Protein AF-A0A1G7FH66-F1 (afdb_monomer_lite)

Radius of gyration: 18.05 Å; chains: 1; bounding box: 43×35×54 Å

Sequence (139 aa):
MDNSREFTIYKAAQIAKTLFWINLAPAVVAGATFVYLFFDMLLNADYETTGFLILLIIGIAAEFTYYRQFTDADYTPKKIGWIYSIVINGLCVAAYLAAFVSNPSSLFLIAIYPIIFLTQSCRGLRMVSKIKRVPQVHP

Foldseek 3Di:
DPPLQVVLLVVLLVLLVVQLVVLVVVLVVLVVVLVVVVVVCVVPDDPVNVLSVVVNVLSVQLNVLSCCQNPVPVSQRDLVSLVSQLVSLVVVLVSLVVVCVVPVPPRPVVNVVSVVSNVSSVVSSVSSVPPDDDPPPDD

pLDDT: mean 76.58, std 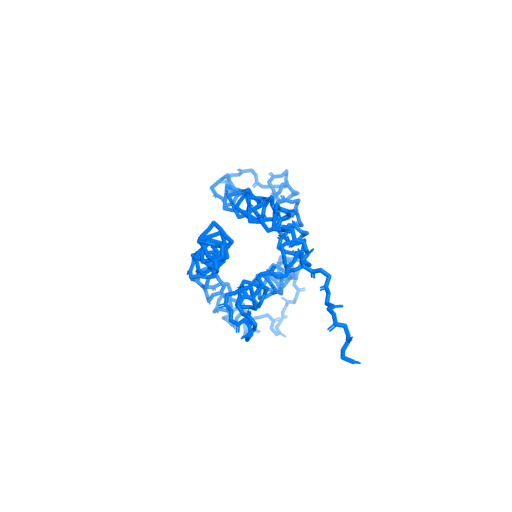11.88, range [45.25, 92.81]

Organism: NCBI:txid1391627

Secondary structure (DSSP, 8-state):
--HHHHHHHHHHHHHHHHHHHHHHHHHHHHHHHHHHHHHHHTT---HHHHHHHHHHHHHHHHHHHHHHHHH-TT----HHHHHHHHHHHHHHHHHHHHHHHH-TTS-HHHHHHHHHHHHHHHHHHHHHHTS--------

Structure (mmCIF, N/CA/C/O backbone):
data_AF-A0A1G7FH66-F1
#
_entry.id   AF-A0A1G7FH66-F1
#
loop_
_atom_site.group_PDB
_atom_site.id
_atom_site.type_symbol
_atom_site.label_atom_id
_atom_site.label_alt_id
_atom_site.label_comp_id
_atom_site.label_asym_id
_atom_site.label_entity_id
_atom_site.label_seq_id
_atom_site.pdbx_PDB_ins_code
_atom_site.Cartn_x
_atom_site.Cartn_y
_atom_site.Cartn_z
_atom_site.occupancy
_atom_site.B_iso_or_equiv
_atom_site.auth_seq_id
_atom_site.auth_comp_id
_atom_site.auth_asym_id
_atom_site.auth_atom_id
_atom_site.pdbx_PDB_model_num
ATOM 1 N N . MET A 1 1 ? -24.605 -1.313 22.871 1.00 52.38 1 MET A N 1
ATOM 2 C CA . MET A 1 1 ? -23.537 -1.372 21.850 1.00 52.38 1 MET A CA 1
ATOM 3 C C . MET A 1 1 ? -22.708 -0.105 21.972 1.00 52.38 1 MET A C 1
ATOM 5 O O . MET A 1 1 ? -23.275 0.949 22.225 1.00 52.38 1 MET A O 1
ATOM 9 N N . ASP A 1 2 ? -21.381 -0.218 21.946 1.00 61.44 2 ASP A N 1
ATOM 10 C CA . ASP A 1 2 ? -20.479 0.921 22.145 1.00 61.44 2 ASP A CA 1
ATOM 11 C C . ASP A 1 2 ? -20.352 1.693 20.823 1.00 61.44 2 ASP A C 1
ATOM 13 O O . ASP A 1 2 ? -19.574 1.309 19.946 1.00 61.44 2 ASP A O 1
ATOM 17 N N . ASN A 1 3 ? -21.145 2.760 20.668 1.00 70.81 3 ASN A N 1
ATOM 18 C CA . ASN A 1 3 ? -21.203 3.596 19.458 1.00 70.81 3 ASN A CA 1
ATOM 19 C C . ASN A 1 3 ? -19.810 4.073 18.992 1.00 70.81 3 ASN A C 1
ATOM 21 O O . ASN A 1 3 ? -19.589 4.299 17.803 1.00 70.81 3 ASN A O 1
ATOM 25 N N . SER A 1 4 ? -18.839 4.178 19.908 1.00 75.94 4 SER A N 1
ATOM 26 C CA . SER A 1 4 ? -17.449 4.545 19.603 1.00 75.94 4 SER A CA 1
ATOM 27 C C . SER A 1 4 ? -16.699 3.464 18.807 1.00 75.94 4 SER A C 1
ATOM 29 O O . SER A 1 4 ? -15.911 3.763 17.898 1.00 75.94 4 SER A O 1
ATOM 31 N N . ARG A 1 5 ? -16.960 2.184 19.105 1.00 76.75 5 ARG A N 1
ATOM 32 C CA . ARG A 1 5 ? -16.319 1.043 18.436 1.00 76.75 5 ARG A CA 1
ATOM 33 C C . ARG A 1 5 ? -16.810 0.903 17.001 1.00 76.75 5 ARG A C 1
ATOM 35 O O . ARG A 1 5 ? -15.984 0.827 16.094 1.00 76.75 5 ARG A O 1
ATOM 42 N N . GLU A 1 6 ? -18.122 0.888 16.797 1.00 79.12 6 GLU A N 1
ATOM 43 C CA . GLU A 1 6 ? -18.734 0.759 15.465 1.00 79.12 6 GLU A CA 1
ATOM 44 C C . GLU A 1 6 ? -18.339 1.920 14.555 1.00 79.12 6 GLU A C 1
ATOM 46 O O . GLU A 1 6 ? -17.944 1.706 13.408 1.00 79.12 6 GLU A O 1
ATOM 51 N N . PHE A 1 7 ? -18.305 3.139 15.098 1.00 82.88 7 PHE A N 1
ATOM 52 C CA . PHE A 1 7 ? -17.812 4.306 14.375 1.00 82.88 7 PHE A CA 1
ATOM 53 C C . PHE A 1 7 ? -16.338 4.164 13.953 1.00 82.88 7 PHE A C 1
ATOM 55 O O . PHE A 1 7 ? -15.972 4.484 12.818 1.00 82.88 7 PHE A O 1
ATOM 62 N N . THR A 1 8 ? -15.477 3.649 14.838 1.00 83.06 8 THR A N 1
ATOM 63 C CA . THR A 1 8 ? -14.051 3.423 14.533 1.00 83.06 8 THR A CA 1
ATOM 64 C C . THR A 1 8 ? -13.868 2.365 13.447 1.00 83.06 8 THR A C 1
ATOM 66 O O . THR A 1 8 ? -13.050 2.546 12.541 1.00 83.06 8 THR A O 1
ATOM 69 N N . ILE A 1 9 ? -14.643 1.284 13.526 1.00 82.62 9 ILE A N 1
ATOM 70 C CA . ILE A 1 9 ? -14.672 0.202 12.542 1.00 82.62 9 ILE 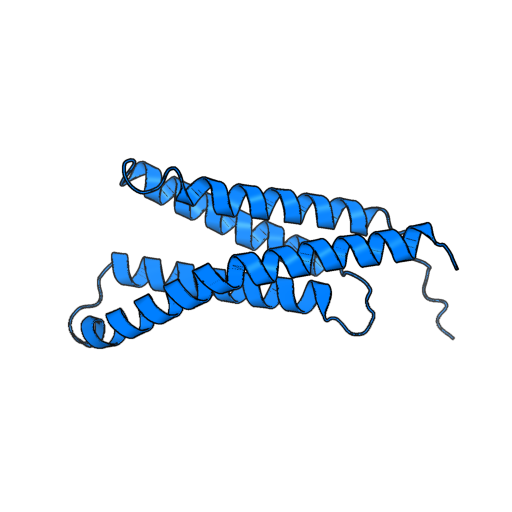A CA 1
ATOM 71 C C . ILE A 1 9 ? -15.088 0.734 11.169 1.00 82.62 9 ILE A C 1
ATOM 73 O O . ILE A 1 9 ? -14.347 0.571 10.197 1.00 82.62 9 ILE A O 1
ATOM 77 N N . TYR A 1 10 ? -16.219 1.439 11.109 1.00 83.69 10 TYR A N 1
ATOM 78 C CA . TYR A 1 10 ? -16.736 2.035 9.882 1.00 83.69 10 TYR A CA 1
ATOM 79 C C . TYR A 1 10 ? -15.705 2.964 9.238 1.00 83.69 10 TYR A C 1
ATOM 81 O O . TYR A 1 10 ? -15.412 2.860 8.048 1.00 83.69 10 TYR A O 1
ATOM 89 N N . LYS A 1 11 ? -15.082 3.838 10.033 1.00 85.50 11 LYS A N 1
ATOM 90 C CA . LYS A 1 11 ? -14.090 4.789 9.528 1.00 85.50 11 LYS A CA 1
ATOM 91 C C . LYS A 1 11 ? -12.818 4.100 9.019 1.00 85.50 11 LYS A C 1
ATOM 93 O O . LYS A 1 11 ? -12.267 4.536 8.011 1.00 85.50 11 LYS A O 1
ATOM 98 N N . ALA A 1 12 ? -12.362 3.025 9.663 1.00 85.50 12 ALA A N 1
ATOM 99 C CA . ALA A 1 12 ? -11.233 2.231 9.174 1.00 85.50 12 ALA A CA 1
ATOM 100 C C . ALA A 1 12 ? -11.561 1.534 7.838 1.00 85.50 12 ALA A C 1
ATOM 102 O O . ALA A 1 12 ? -10.752 1.583 6.912 1.00 85.50 12 ALA A O 1
ATOM 103 N N . ALA A 1 13 ? -12.763 0.965 7.707 1.00 85.56 13 ALA A N 1
ATOM 104 C CA . ALA A 1 13 ? -13.230 0.367 6.456 1.00 85.56 13 ALA A CA 1
ATOM 105 C C . ALA A 1 13 ? -13.357 1.407 5.326 1.00 85.56 13 ALA A C 1
ATOM 107 O O . ALA A 1 13 ? -12.954 1.138 4.198 1.00 85.56 13 ALA A O 1
ATOM 108 N N . GLN A 1 14 ? -13.832 2.624 5.623 1.00 87.12 14 GLN A N 1
ATOM 109 C CA . GLN A 1 14 ? -13.890 3.722 4.646 1.00 87.12 14 GLN A CA 1
ATOM 110 C C . GLN A 1 14 ? -12.504 4.167 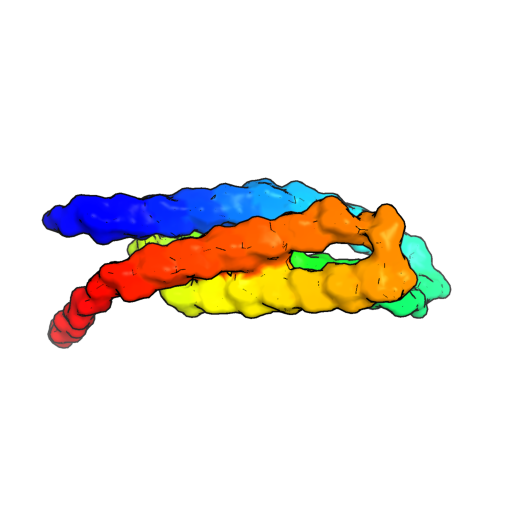4.162 1.00 87.12 14 GLN A C 1
ATOM 112 O O . GLN A 1 14 ? -12.340 4.475 2.980 1.00 87.12 14 GLN A O 1
ATOM 117 N N . ILE A 1 15 ? -11.494 4.162 5.042 1.00 87.56 15 ILE A N 1
ATOM 118 C CA . ILE A 1 15 ? -10.104 4.419 4.640 1.00 87.56 15 ILE A CA 1
ATOM 119 C C . ILE A 1 15 ? -9.641 3.329 3.670 1.00 87.56 15 ILE A C 1
ATOM 121 O O . ILE A 1 15 ? -9.181 3.657 2.582 1.00 87.56 15 ILE A O 1
ATOM 125 N N . ALA A 1 16 ? -9.808 2.051 4.023 1.00 86.25 16 ALA A N 1
ATOM 126 C CA . ALA A 1 16 ? -9.406 0.937 3.161 1.00 86.25 16 ALA A CA 1
ATOM 127 C C . ALA A 1 16 ? -10.128 0.957 1.803 1.00 86.25 16 ALA A C 1
ATOM 129 O O . ALA A 1 16 ? -9.488 0.808 0.768 1.00 86.25 16 ALA A O 1
ATOM 130 N N . LYS A 1 17 ? -11.438 1.234 1.791 1.00 87.25 17 LYS A N 1
ATOM 131 C CA . LYS A 1 17 ? -12.232 1.391 0.565 1.00 87.25 17 LYS A CA 1
ATOM 132 C C . LYS A 1 17 ? -11.715 2.534 -0.310 1.00 87.25 17 LYS A C 1
ATOM 134 O O . LYS A 1 17 ? -11.609 2.379 -1.520 1.00 87.25 17 LYS A O 1
ATOM 139 N N . THR A 1 18 ? -11.393 3.677 0.291 1.00 87.81 18 THR A N 1
ATOM 140 C CA . THR A 1 18 ? -10.816 4.814 -0.441 1.00 87.81 18 THR A CA 1
ATOM 141 C C . THR A 1 18 ? -9.461 4.447 -1.046 1.00 87.81 18 THR A C 1
ATOM 143 O O . THR A 1 18 ? -9.227 4.728 -2.217 1.00 87.81 18 THR A O 1
ATOM 146 N N . LEU A 1 19 ? -8.591 3.785 -0.275 1.00 87.50 19 LEU A N 1
ATOM 147 C CA . LEU A 1 19 ? -7.282 3.335 -0.758 1.00 87.50 19 LEU A CA 1
ATOM 148 C C . LEU A 1 19 ? -7.412 2.333 -1.911 1.00 87.50 19 LEU A C 1
ATOM 150 O O . LEU A 1 19 ? -6.697 2.479 -2.894 1.00 87.50 19 LEU A O 1
ATOM 154 N N . PHE A 1 20 ? -8.357 1.393 -1.828 1.00 89.19 20 PHE A N 1
ATOM 155 C CA . PHE A 1 20 ? -8.681 0.459 -2.911 1.00 89.19 20 PHE A CA 1
ATOM 156 C C . PHE A 1 20 ? -9.045 1.200 -4.200 1.00 89.19 20 PHE A C 1
ATOM 158 O O . PHE A 1 20 ? -8.357 1.072 -5.200 1.00 89.19 20 PHE A O 1
ATOM 165 N N . TRP A 1 21 ? -10.064 2.065 -4.176 1.00 86.62 21 TRP A N 1
ATOM 166 C CA . TRP A 1 21 ? -10.511 2.739 -5.403 1.00 86.62 21 TRP A CA 1
ATOM 167 C C . TRP A 1 21 ? -9.454 3.657 -6.015 1.00 86.62 21 TRP A C 1
ATOM 169 O O . TRP A 1 21 ? -9.379 3.769 -7.237 1.00 86.62 21 TRP A O 1
ATOM 179 N N . ILE A 1 22 ? -8.630 4.300 -5.183 1.00 86.12 22 ILE A N 1
ATOM 180 C CA . ILE A 1 22 ? -7.522 5.122 -5.673 1.00 86.12 22 ILE A CA 1
ATOM 181 C C . ILE A 1 22 ? -6.419 4.243 -6.283 1.00 86.12 22 ILE A C 1
ATOM 183 O O . ILE A 1 22 ? -5.837 4.646 -7.285 1.00 86.12 22 ILE A O 1
ATOM 187 N N . ASN A 1 23 ? -6.146 3.060 -5.722 1.00 84.00 23 ASN A N 1
ATOM 188 C CA . ASN A 1 23 ? -5.113 2.141 -6.211 1.00 84.00 23 ASN A CA 1
ATOM 189 C C . ASN A 1 23 ? -5.534 1.304 -7.416 1.00 84.00 23 ASN A C 1
ATOM 191 O O . ASN A 1 23 ? -4.681 0.943 -8.229 1.00 84.00 23 ASN A O 1
ATOM 195 N N . LEU A 1 24 ? -6.836 1.093 -7.591 1.00 82.88 24 LEU A N 1
ATOM 196 C CA . LEU A 1 24 ? -7.389 0.353 -8.713 1.00 82.88 24 LEU A CA 1
ATOM 197 C C . LEU A 1 24 ? -7.006 0.976 -10.059 1.00 82.88 24 LEU A C 1
ATOM 199 O O . LEU A 1 24 ? -6.585 0.261 -10.962 1.00 82.88 24 LEU A O 1
ATOM 203 N N . ALA A 1 25 ? -7.119 2.299 -10.209 1.00 79.12 25 ALA A N 1
ATOM 204 C CA . ALA A 1 25 ? -6.817 2.957 -11.482 1.00 79.12 25 ALA A CA 1
ATOM 205 C C . ALA A 1 25 ? -5.332 2.803 -11.893 1.00 79.12 25 ALA A C 1
ATOM 207 O O . ALA A 1 25 ? -5.082 2.313 -12.997 1.00 79.12 25 ALA A O 1
ATOM 208 N N . PRO A 1 26 ? -4.339 3.113 -11.034 1.00 74.62 26 PRO A N 1
ATOM 209 C CA . PRO A 1 26 ? -2.935 2.810 -11.300 1.00 74.62 26 PRO A CA 1
ATOM 210 C C . PRO A 1 26 ? -2.662 1.323 -11.541 1.00 74.62 26 PRO A C 1
ATOM 212 O O . PRO A 1 26 ? -1.880 0.999 -12.430 1.00 74.62 26 PRO A O 1
ATOM 215 N N . ALA A 1 27 ? -3.306 0.417 -10.797 1.00 77.50 27 ALA A N 1
ATOM 216 C CA . ALA A 1 27 ? -3.123 -1.024 -10.971 1.00 77.50 27 ALA A CA 1
ATOM 217 C C . ALA A 1 27 ? -3.644 -1.516 -12.331 1.00 77.50 27 ALA A C 1
ATOM 219 O O . ALA A 1 27 ? -2.980 -2.315 -12.990 1.00 77.50 27 ALA A O 1
ATOM 220 N N . VAL A 1 28 ? -4.793 -1.006 -12.787 1.00 78.75 28 VAL A N 1
ATOM 221 C CA . VAL A 1 28 ? -5.349 -1.302 -14.117 1.00 78.75 28 VAL A CA 1
ATOM 222 C C . VAL A 1 28 ? -4.442 -0.759 -15.217 1.00 78.75 28 VAL A C 1
ATOM 224 O O . VAL A 1 28 ? -4.157 -1.482 -16.169 1.00 78.75 28 VAL A O 1
ATOM 227 N N . VAL A 1 29 ? -3.944 0.475 -15.080 1.00 76.88 29 VAL A N 1
ATOM 228 C CA . VAL A 1 29 ? -2.996 1.058 -16.045 1.00 76.88 29 VAL A CA 1
ATOM 229 C C . VAL A 1 29 ? -1.701 0.247 -16.086 1.00 76.88 29 VAL A C 1
ATOM 231 O O . VAL A 1 29 ? -1.267 -0.136 -17.165 1.00 76.88 29 VAL A O 1
ATOM 234 N N . ALA A 1 30 ? -1.117 -0.084 -14.931 1.00 72.19 30 ALA A N 1
ATOM 235 C CA . ALA A 1 30 ? 0.091 -0.902 -14.855 1.00 72.19 30 ALA A CA 1
ATOM 236 C C . ALA A 1 30 ? -0.121 -2.297 -15.463 1.00 72.19 30 ALA A C 1
ATOM 238 O O . ALA A 1 30 ? 0.739 -2.779 -16.196 1.00 72.19 30 ALA A O 1
ATOM 239 N N . GLY A 1 31 ? -1.272 -2.924 -15.208 1.00 76.56 31 GLY A N 1
ATOM 240 C CA . GLY A 1 31 ? -1.638 -4.209 -15.801 1.00 76.56 31 GLY A CA 1
ATOM 241 C C . GLY A 1 31 ? -1.797 -4.129 -17.320 1.00 76.56 31 GLY A C 1
ATOM 242 O O . GLY A 1 31 ? -1.265 -4.977 -18.029 1.00 76.56 31 GLY A O 1
ATOM 243 N N . ALA A 1 32 ? -2.465 -3.093 -17.834 1.00 77.25 32 ALA A N 1
ATOM 244 C CA . ALA A 1 32 ? -2.624 -2.873 -19.271 1.00 77.25 32 ALA A CA 1
ATOM 245 C C . ALA A 1 32 ? -1.280 -2.605 -19.964 1.00 77.25 32 ALA A C 1
ATOM 247 O O . ALA A 1 32 ? -1.003 -3.203 -21.002 1.00 77.25 32 ALA A O 1
ATOM 248 N N . THR A 1 33 ? -0.422 -1.773 -19.366 1.00 71.25 33 THR A N 1
ATOM 249 C CA . THR A 1 33 ? 0.941 -1.522 -19.854 1.00 71.25 33 THR A CA 1
ATOM 250 C C . THR A 1 33 ? 1.774 -2.796 -19.830 1.00 71.25 33 THR A C 1
ATOM 252 O O . THR A 1 33 ? 2.464 -3.078 -20.802 1.00 71.25 33 THR A O 1
ATOM 255 N N . PHE A 1 34 ? 1.682 -3.602 -18.769 1.00 71.62 34 PHE A N 1
ATOM 256 C CA . PHE A 1 34 ? 2.369 -4.888 -18.713 1.00 71.62 34 PHE A CA 1
ATOM 257 C C . PHE A 1 34 ? 1.878 -5.835 -19.804 1.00 71.62 34 PHE A C 1
ATOM 259 O O . PHE A 1 34 ? 2.709 -6.435 -20.457 1.00 71.62 34 PHE A O 1
ATOM 266 N N . VAL A 1 35 ? 0.569 -5.951 -20.048 1.00 76.25 35 VAL A N 1
ATOM 267 C CA . VAL A 1 35 ? 0.034 -6.799 -21.129 1.00 76.25 35 VAL A CA 1
ATOM 268 C C . VAL A 1 35 ? 0.498 -6.305 -22.499 1.00 76.25 35 VAL A C 1
ATOM 270 O O . VAL A 1 35 ? 0.953 -7.112 -23.303 1.00 76.25 35 VAL A O 1
ATOM 273 N N . TYR A 1 36 ? 0.427 -4.995 -22.751 1.00 71.19 36 TYR A N 1
ATOM 274 C CA . TYR A 1 36 ? 0.910 -4.380 -23.990 1.00 71.19 36 TYR A CA 1
ATOM 275 C C . TYR A 1 36 ? 2.394 -4.682 -24.213 1.00 71.19 36 TYR A C 1
ATOM 277 O O . TYR A 1 36 ? 2.771 -5.217 -25.252 1.00 71.19 36 TYR A O 1
ATOM 285 N N . LEU A 1 37 ? 3.216 -4.422 -23.194 1.00 71.62 37 LEU A N 1
ATOM 286 C CA . LEU A 1 37 ? 4.638 -4.712 -23.243 1.00 71.62 37 LEU A CA 1
ATOM 287 C C . LEU A 1 37 ? 4.897 -6.216 -23.296 1.00 71.62 37 LEU A C 1
ATOM 289 O O . LEU A 1 37 ? 5.830 -6.603 -23.959 1.00 71.62 37 LEU A O 1
ATOM 293 N N . PHE A 1 38 ? 4.094 -7.083 -22.677 1.00 69.12 38 PHE A N 1
ATOM 294 C CA . PHE A 1 38 ? 4.307 -8.536 -22.655 1.00 69.12 38 PHE A CA 1
ATOM 295 C C . PHE A 1 38 ? 4.241 -9.147 -24.059 1.00 69.12 38 PHE A C 1
ATOM 297 O O . PHE A 1 38 ? 5.018 -10.049 -24.379 1.00 69.12 38 PHE A O 1
ATOM 304 N N . PHE A 1 39 ? 3.359 -8.622 -24.915 1.00 66.44 39 PHE A N 1
ATOM 305 C CA . PHE A 1 39 ? 3.309 -9.003 -26.327 1.00 66.44 39 PHE A CA 1
ATOM 306 C C . PHE A 1 39 ? 4.537 -8.516 -27.119 1.00 66.44 39 PHE A C 1
ATOM 308 O O . PHE A 1 39 ? 4.969 -9.228 -28.023 1.00 66.44 39 PHE A O 1
ATOM 315 N N . ASP A 1 40 ? 5.150 -7.391 -26.732 1.00 62.69 40 ASP A N 1
ATOM 316 C CA . ASP A 1 40 ? 6.444 -6.920 -27.263 1.00 62.69 40 ASP A CA 1
ATOM 317 C C . ASP A 1 40 ? 7.663 -7.640 -26.616 1.00 62.69 40 ASP A C 1
ATOM 319 O O . ASP A 1 40 ? 8.680 -7.879 -27.269 1.00 62.69 40 ASP A O 1
ATOM 323 N N . MET A 1 41 ? 7.562 -8.044 -25.342 1.00 55.75 41 MET A N 1
ATOM 324 C CA . MET A 1 41 ? 8.619 -8.603 -24.477 1.00 55.75 41 MET A CA 1
ATOM 325 C C . MET A 1 41 ? 9.002 -10.031 -24.836 1.00 55.75 41 MET A C 1
ATOM 327 O O . MET A 1 41 ? 10.102 -10.457 -24.481 1.00 55.75 41 MET A O 1
ATOM 331 N N . LEU A 1 42 ? 8.126 -10.792 -25.507 1.00 58.06 42 LEU A N 1
ATOM 332 C CA . LEU A 1 42 ? 8.419 -12.184 -25.877 1.00 58.06 42 LEU A CA 1
ATOM 333 C C . LEU A 1 42 ? 9.696 -12.299 -26.739 1.00 58.06 42 LEU A C 1
ATOM 335 O O . LEU A 1 42 ? 10.226 -13.395 -26.911 1.00 58.06 42 LEU A O 1
ATOM 339 N N . LEU A 1 43 ? 10.194 -11.168 -27.254 1.00 56.75 43 LEU A N 1
ATOM 340 C CA . LEU A 1 43 ? 11.392 -11.056 -28.074 1.00 56.75 43 LEU A CA 1
ATOM 341 C C . LEU A 1 43 ? 12.642 -10.540 -27.332 1.00 56.75 43 LEU A C 1
ATOM 343 O O . LEU A 1 43 ? 13.730 -10.861 -27.795 1.00 56.75 43 LEU A O 1
ATOM 347 N N . ASN A 1 44 ? 12.541 -9.801 -26.212 1.00 58.56 44 ASN A N 1
ATOM 348 C CA . ASN A 1 44 ? 13.696 -9.262 -25.462 1.00 58.56 44 ASN A CA 1
ATOM 349 C C . ASN A 1 44 ? 13.328 -8.914 -24.000 1.00 58.56 44 ASN A C 1
ATOM 351 O O . ASN A 1 44 ? 12.789 -7.842 -23.736 1.00 58.56 44 ASN A O 1
ATOM 355 N N . ALA A 1 45 ? 13.634 -9.784 -23.032 1.00 58.66 45 ALA A N 1
ATOM 356 C CA . ALA A 1 45 ? 13.446 -9.473 -21.610 1.00 58.66 45 ALA A CA 1
ATOM 357 C C . ALA A 1 45 ? 14.633 -8.655 -21.068 1.00 58.66 45 ALA A C 1
ATOM 359 O O . ALA A 1 45 ? 15.750 -9.166 -20.979 1.00 58.66 45 ALA A O 1
ATOM 360 N N . ASP A 1 46 ? 14.392 -7.403 -20.681 1.00 68.12 46 ASP A N 1
ATOM 361 C CA . ASP A 1 46 ? 15.385 -6.517 -20.070 1.00 68.12 46 ASP A CA 1
ATOM 362 C C . ASP A 1 46 ? 15.104 -6.236 -18.575 1.00 68.12 46 ASP A C 1
ATOM 364 O O . ASP A 1 46 ? 14.116 -6.683 -17.975 1.00 68.12 46 ASP A O 1
ATOM 368 N N . TYR A 1 47 ? 16.030 -5.527 -17.924 1.00 67.00 47 TYR A N 1
ATOM 369 C CA . TYR A 1 47 ? 15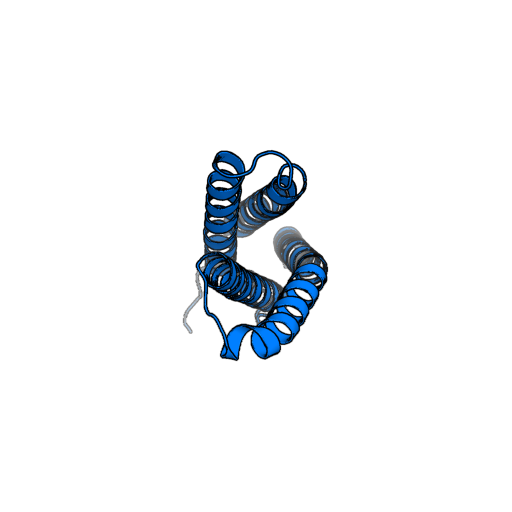.933 -5.200 -16.497 1.00 67.00 47 TYR A CA 1
ATOM 370 C C . TYR A 1 47 ? 14.746 -4.280 -16.175 1.00 67.00 47 TYR A C 1
ATOM 372 O O . TYR A 1 47 ? 14.147 -4.412 -15.104 1.00 67.00 47 TYR A O 1
ATOM 380 N N . GLU A 1 48 ? 14.379 -3.377 -17.086 1.00 66.81 48 GLU A N 1
ATOM 381 C CA . GLU A 1 48 ? 13.270 -2.436 -16.891 1.00 66.81 48 GLU A CA 1
ATOM 382 C C . GLU A 1 48 ? 11.929 -3.170 -16.855 1.00 66.81 48 GLU A C 1
ATOM 384 O O . GLU A 1 48 ? 11.130 -2.986 -15.930 1.00 66.81 48 GLU A O 1
ATOM 389 N N . THR A 1 49 ? 11.738 -4.100 -17.788 1.00 68.19 49 THR A N 1
ATOM 390 C CA . THR A 1 49 ? 10.595 -5.013 -17.843 1.00 68.19 49 THR A CA 1
ATOM 391 C C . THR A 1 49 ? 10.392 -5.781 -16.534 1.00 68.19 49 THR A C 1
ATOM 393 O O . THR A 1 49 ? 9.280 -5.866 -16.001 1.00 68.19 49 THR A O 1
ATOM 396 N N . THR A 1 50 ? 11.481 -6.318 -15.979 1.00 71.00 50 THR A N 1
ATOM 397 C CA . THR A 1 50 ? 11.446 -7.059 -14.709 1.00 71.00 50 THR A CA 1
ATOM 398 C C . THR A 1 50 ? 11.027 -6.148 -13.548 1.00 71.00 50 THR A C 1
ATOM 400 O O . THR A 1 50 ? 10.242 -6.555 -12.687 1.00 71.00 50 THR A O 1
ATOM 403 N N . GLY A 1 51 ? 11.485 -4.892 -13.546 1.00 70.88 51 GLY A N 1
ATOM 404 C CA . GLY A 1 51 ? 11.066 -3.876 -12.580 1.00 70.88 51 GLY A CA 1
ATOM 405 C C . GLY A 1 51 ? 9.562 -3.583 -12.634 1.00 70.88 51 GLY A C 1
ATOM 406 O O . GLY A 1 51 ? 8.904 -3.561 -11.589 1.00 70.88 51 GLY A O 1
ATOM 407 N N . PHE A 1 52 ? 8.993 -3.437 -13.835 1.00 70.69 52 PHE A N 1
ATOM 408 C CA . PHE A 1 52 ? 7.549 -3.233 -14.013 1.00 70.69 52 PHE A CA 1
ATOM 409 C C . PHE A 1 52 ? 6.716 -4.426 -13.535 1.00 70.69 52 PHE A C 1
ATOM 411 O O . PHE A 1 52 ? 5.687 -4.228 -12.886 1.00 70.69 52 PHE A O 1
ATOM 418 N N . LEU A 1 53 ? 7.171 -5.658 -13.784 1.00 74.25 53 LEU A N 1
ATOM 419 C CA . LEU A 1 53 ? 6.502 -6.865 -13.290 1.00 74.25 53 LEU A CA 1
ATOM 420 C C . LEU A 1 53 ? 6.472 -6.918 -11.754 1.00 74.25 53 LEU A C 1
ATOM 422 O O . LEU A 1 53 ? 5.432 -7.213 -11.162 1.00 74.25 53 LEU A O 1
ATOM 426 N N . ILE A 1 54 ? 7.589 -6.595 -11.094 1.00 75.56 54 ILE A N 1
ATOM 427 C CA . ILE A 1 54 ? 7.656 -6.545 -9.626 1.00 75.56 54 ILE A CA 1
ATOM 428 C C . ILE A 1 54 ? 6.689 -5.486 -9.081 1.00 75.56 54 ILE A C 1
ATOM 430 O O . ILE A 1 54 ? 5.927 -5.770 -8.154 1.00 75.56 54 ILE A O 1
ATOM 434 N N . LEU A 1 55 ? 6.665 -4.288 -9.676 1.00 73.69 55 LEU A N 1
ATOM 435 C CA . LEU A 1 55 ? 5.737 -3.223 -9.281 1.00 73.69 55 LEU A CA 1
ATOM 436 C C . LEU A 1 55 ? 4.270 -3.635 -9.464 1.00 73.69 55 LEU A C 1
ATOM 438 O O . LEU A 1 55 ? 3.449 -3.352 -8.589 1.00 73.69 55 LEU A O 1
ATOM 442 N N . LEU A 1 56 ? 3.946 -4.348 -10.545 1.00 77.88 56 LEU A N 1
ATOM 443 C CA . LEU A 1 56 ? 2.602 -4.869 -10.792 1.00 77.88 56 LEU A CA 1
ATOM 444 C C . LEU A 1 56 ? 2.176 -5.876 -9.715 1.00 77.88 56 LEU A C 1
ATOM 446 O O . LEU A 1 56 ? 1.085 -5.751 -9.157 1.00 77.88 56 LEU A O 1
ATOM 450 N N . ILE A 1 57 ? 3.039 -6.840 -9.376 1.00 82.56 57 ILE A N 1
ATOM 451 C CA . ILE A 1 57 ? 2.758 -7.844 -8.335 1.00 82.56 57 ILE A CA 1
ATOM 452 C C . ILE A 1 57 ? 2.515 -7.165 -6.982 1.00 82.56 57 ILE A C 1
ATOM 454 O O . ILE A 1 57 ? 1.556 -7.497 -6.279 1.00 82.56 57 ILE A O 1
ATOM 458 N N . ILE A 1 58 ? 3.348 -6.184 -6.625 1.00 81.62 58 ILE A N 1
ATOM 459 C CA . ILE A 1 58 ? 3.200 -5.425 -5.378 1.00 81.62 58 ILE A CA 1
ATOM 460 C C . ILE A 1 58 ? 1.895 -4.608 -5.387 1.00 81.62 58 ILE A C 1
ATOM 462 O O . ILE A 1 58 ? 1.181 -4.584 -4.381 1.00 81.62 58 ILE A O 1
ATOM 466 N N . GLY A 1 59 ? 1.541 -3.993 -6.520 1.00 80.50 59 GLY A N 1
ATOM 467 C CA . GLY A 1 59 ? 0.288 -3.251 -6.692 1.00 80.50 59 GLY A CA 1
ATOM 468 C C . GLY A 1 59 ? -0.956 -4.129 -6.529 1.00 80.50 59 GLY A C 1
ATOM 469 O O . GLY A 1 59 ? -1.883 -3.750 -5.812 1.00 80.50 59 GLY A O 1
ATOM 470 N N . ILE A 1 60 ? -0.949 -5.334 -7.107 1.00 84.88 60 ILE A N 1
ATOM 471 C CA . ILE A 1 60 ? -2.027 -6.325 -6.946 1.00 84.88 60 ILE A CA 1
ATOM 472 C C . ILE A 1 60 ? -2.120 -6.798 -5.488 1.00 84.88 60 ILE A C 1
ATOM 474 O O . ILE A 1 60 ? -3.218 -6.919 -4.941 1.00 84.88 60 ILE A O 1
ATOM 478 N N . ALA A 1 61 ? -0.984 -7.029 -4.824 1.00 86.56 61 ALA A N 1
ATOM 479 C CA . ALA A 1 61 ? -0.966 -7.399 -3.409 1.00 86.56 61 ALA A CA 1
ATOM 480 C C . ALA A 1 61 ? -1.554 -6.292 -2.512 1.00 86.56 61 ALA A C 1
ATOM 482 O O . ALA A 1 61 ? -2.291 -6.591 -1.562 1.00 86.56 61 ALA A O 1
ATOM 483 N N . ALA A 1 62 ? -1.272 -5.019 -2.818 1.00 83.56 62 ALA A N 1
ATOM 484 C CA . ALA A 1 62 ? -1.893 -3.878 -2.146 1.00 83.56 62 ALA A CA 1
ATOM 485 C C . ALA A 1 62 ? -3.416 -3.880 -2.349 1.00 83.56 62 ALA A C 1
ATOM 487 O O . ALA A 1 62 ? -4.162 -3.801 -1.371 1.00 83.56 62 ALA A O 1
ATOM 488 N N . GLU A 1 63 ? -3.868 -4.060 -3.593 1.00 87.50 63 GLU A N 1
ATOM 489 C CA . GLU A 1 63 ? -5.285 -4.087 -3.967 1.00 87.50 63 GLU A CA 1
ATOM 490 C C . GLU A 1 63 ? -6.053 -5.175 -3.210 1.00 87.50 63 GLU A C 1
ATOM 492 O O . GLU A 1 63 ? -7.079 -4.913 -2.576 1.00 87.50 63 GLU A O 1
ATOM 497 N N . PHE A 1 64 ? -5.501 -6.389 -3.187 1.00 88.00 64 PHE A N 1
ATOM 498 C CA . PHE A 1 64 ? -6.070 -7.510 -2.448 1.00 88.00 64 PHE A CA 1
ATOM 499 C C . PHE A 1 64 ? -6.126 -7.238 -0.938 1.00 88.00 64 PHE A C 1
ATOM 501 O O . PHE A 1 64 ? -7.120 -7.553 -0.277 1.00 88.00 64 PHE A O 1
ATOM 508 N N . THR A 1 65 ? -5.082 -6.617 -0.383 1.00 87.50 65 THR A N 1
ATOM 509 C CA . THR A 1 65 ? -5.040 -6.257 1.040 1.00 87.50 65 THR A CA 1
ATOM 510 C C . THR A 1 65 ? -6.137 -5.249 1.379 1.00 87.50 65 THR A C 1
ATOM 512 O O . THR A 1 65 ? -6.874 -5.466 2.345 1.00 87.50 65 THR A O 1
ATOM 515 N N . TYR A 1 66 ? -6.298 -4.198 0.569 1.00 87.25 66 TYR A N 1
ATOM 516 C CA . TYR A 1 66 ? -7.349 -3.202 0.772 1.00 87.25 66 TYR A CA 1
ATOM 517 C C . TYR A 1 66 ? -8.735 -3.808 0.639 1.00 87.25 66 TYR A C 1
ATOM 519 O O . TYR A 1 66 ? -9.556 -3.594 1.531 1.00 87.25 66 TYR A O 1
ATOM 527 N N . TYR A 1 67 ? -8.961 -4.625 -0.393 1.00 87.31 67 TYR A N 1
ATOM 528 C CA . TYR A 1 67 ? -10.203 -5.371 -0.572 1.00 87.31 67 TYR A CA 1
ATOM 529 C C . TYR A 1 67 ? -10.592 -6.107 0.710 1.00 87.31 67 TYR A C 1
ATOM 531 O O . TYR A 1 67 ? -11.635 -5.825 1.299 1.00 87.31 67 TYR A O 1
ATOM 539 N N . ARG A 1 68 ? -9.698 -6.959 1.223 1.00 85.38 68 ARG A N 1
ATOM 540 C CA . ARG A 1 68 ? -9.949 -7.730 2.447 1.00 85.38 68 ARG A CA 1
ATOM 541 C C . ARG A 1 68 ? -10.215 -6.869 3.679 1.00 85.38 68 ARG A C 1
ATOM 543 O O . ARG A 1 68 ? -10.991 -7.266 4.543 1.00 85.38 68 ARG A O 1
ATOM 550 N N . GLN A 1 69 ? -9.586 -5.701 3.786 1.00 83.69 69 GLN A N 1
ATOM 551 C CA . GLN A 1 69 ? -9.763 -4.811 4.936 1.00 83.69 69 GLN A CA 1
ATOM 552 C C . GLN A 1 69 ? -11.157 -4.177 5.015 1.00 83.69 69 GLN A C 1
ATOM 554 O O . GLN A 1 69 ? -11.567 -3.820 6.122 1.00 83.69 69 GLN A O 1
ATOM 559 N N . PHE A 1 70 ? -11.875 -4.034 3.893 1.00 82.56 70 PHE A N 1
ATOM 560 C CA . PHE A 1 70 ? -13.247 -3.508 3.888 1.00 82.56 70 PHE A CA 1
ATOM 561 C C . PHE A 1 70 ? -14.329 -4.553 3.564 1.00 82.56 70 PHE A C 1
ATOM 563 O O . PHE A 1 70 ? -15.504 -4.237 3.745 1.00 82.56 70 PHE A O 1
ATOM 570 N N . THR A 1 71 ? -13.967 -5.766 3.122 1.00 80.69 71 THR A N 1
ATOM 571 C CA . THR A 1 71 ? -14.920 -6.856 2.813 1.00 80.69 71 THR A CA 1
ATOM 572 C C . THR A 1 71 ? -14.915 -8.036 3.786 1.00 80.69 71 THR A C 1
ATOM 574 O O . THR A 1 71 ? -15.796 -8.886 3.675 1.00 80.69 71 THR A O 1
ATOM 577 N N . ASP A 1 72 ? -13.972 -8.124 4.737 1.00 72.38 72 ASP A N 1
ATOM 578 C CA . ASP A 1 72 ? -13.951 -9.220 5.721 1.00 72.38 72 ASP A CA 1
ATOM 579 C C . ASP A 1 72 ? -15.303 -9.299 6.472 1.00 72.38 72 ASP A C 1
ATOM 581 O O . ASP A 1 72 ? -15.760 -8.321 7.068 1.00 72.38 72 ASP A O 1
ATOM 585 N N . ALA A 1 73 ? -15.919 -10.489 6.444 1.00 53.03 73 ALA A N 1
ATOM 586 C CA . ALA A 1 73 ? -17.313 -10.754 6.825 1.00 53.03 73 ALA A CA 1
ATOM 587 C C . ALA A 1 73 ? -17.688 -10.372 8.271 1.00 53.03 73 ALA A C 1
ATOM 589 O O . ALA A 1 73 ? -18.853 -10.116 8.560 1.00 53.03 73 ALA A O 1
ATOM 590 N N . ASP A 1 74 ? -16.704 -10.269 9.167 1.00 57.34 74 ASP A N 1
ATOM 591 C CA . ASP A 1 74 ? -16.925 -9.867 10.560 1.00 57.34 74 ASP A CA 1
ATOM 592 C C . ASP A 1 74 ? -17.014 -8.343 10.737 1.00 57.34 74 ASP A C 1
ATOM 594 O O . ASP A 1 74 ? -17.086 -7.863 11.874 1.00 57.34 74 ASP A O 1
ATOM 598 N N . TYR A 1 75 ? -16.860 -7.567 9.652 1.00 57.94 75 TYR A N 1
ATOM 599 C CA . TYR A 1 75 ? -16.641 -6.113 9.651 1.00 57.94 75 TYR A CA 1
ATOM 600 C C . TYR A 1 75 ? -15.574 -5.662 10.658 1.00 57.94 75 TYR A C 1
ATOM 602 O O . TYR A 1 75 ? -15.488 -4.491 11.001 1.00 57.94 75 TYR A O 1
ATOM 610 N N . THR A 1 76 ? -14.745 -6.572 11.170 1.00 62.12 76 THR A N 1
ATOM 611 C CA . THR A 1 76 ? -13.808 -6.282 12.244 1.00 62.12 76 THR A CA 1
ATOM 612 C C . THR A 1 76 ? -12.448 -6.090 11.594 1.00 62.12 76 THR A C 1
ATOM 614 O O . THR A 1 76 ? -11.801 -7.079 11.246 1.00 62.12 76 THR A O 1
ATOM 617 N N . PRO A 1 77 ? -11.992 -4.843 11.389 1.00 65.50 77 PRO A N 1
ATOM 618 C CA . PRO A 1 77 ? -10.737 -4.580 10.713 1.00 65.50 77 PRO A CA 1
ATOM 619 C C . PRO A 1 77 ? -9.607 -5.268 11.481 1.00 65.50 77 PRO A C 1
ATOM 621 O O . PRO A 1 77 ? -9.315 -4.944 12.634 1.00 65.50 77 PRO A O 1
ATOM 624 N N . LYS A 1 78 ? -8.980 -6.265 10.856 1.00 80.19 78 LYS A N 1
ATOM 625 C CA . LYS A 1 78 ? -7.903 -7.029 11.485 1.00 80.19 78 LYS A CA 1
ATOM 626 C C . LYS A 1 78 ? -6.620 -6.213 11.438 1.00 80.19 78 LYS A C 1
ATOM 628 O O . LYS A 1 78 ? -6.217 -5.731 10.382 1.00 80.19 78 LYS A O 1
ATOM 633 N N . LYS A 1 79 ? -5.930 -6.108 12.579 1.00 83.75 79 LYS A N 1
ATOM 634 C CA . LYS A 1 79 ? -4.636 -5.404 12.680 1.00 83.75 79 LYS A CA 1
ATOM 635 C C . LYS A 1 79 ? -3.630 -5.901 11.640 1.00 83.75 79 LYS A C 1
ATOM 637 O O . LYS A 1 79 ? -2.907 -5.095 11.071 1.00 83.75 79 LYS A O 1
ATOM 642 N N . ILE A 1 80 ? -3.630 -7.208 11.371 1.00 86.00 80 ILE A N 1
ATOM 643 C CA . ILE A 1 80 ? -2.698 -7.838 10.434 1.00 86.00 80 ILE A CA 1
ATOM 644 C C . ILE A 1 80 ? -2.822 -7.285 9.009 1.00 86.00 80 ILE A C 1
ATOM 646 O O . ILE A 1 80 ? -1.803 -7.037 8.378 1.00 86.00 80 ILE A O 1
ATOM 650 N N . GLY A 1 81 ? -4.040 -6.983 8.540 1.00 85.69 81 GLY A N 1
ATOM 651 C CA . GLY A 1 81 ? -4.241 -6.388 7.216 1.00 85.69 81 GLY A CA 1
ATOM 652 C C . GLY A 1 81 ? -3.549 -5.032 7.097 1.00 85.69 81 GLY A C 1
ATOM 653 O O . GLY A 1 81 ? -2.865 -4.766 6.120 1.00 85.69 81 GLY A O 1
ATOM 654 N N . TRP A 1 82 ? -3.636 -4.203 8.142 1.00 89.31 82 TRP A N 1
ATOM 655 C CA . TRP A 1 82 ? -2.966 -2.899 8.170 1.00 89.31 82 TRP A CA 1
ATOM 656 C C . TRP A 1 82 ? -1.445 -3.009 8.257 1.00 89.31 82 TRP A C 1
ATOM 658 O O . TRP A 1 82 ? -0.747 -2.175 7.689 1.00 89.31 82 TRP A O 1
ATOM 668 N N . ILE A 1 83 ? -0.928 -4.037 8.936 1.00 89.94 83 ILE A N 1
ATOM 669 C CA . ILE A 1 83 ? 0.510 -4.336 8.949 1.00 89.94 83 ILE A CA 1
ATOM 670 C C . ILE A 1 83 ? 0.976 -4.694 7.534 1.00 89.94 83 ILE A C 1
ATOM 672 O O . ILE A 1 83 ? 1.970 -4.135 7.078 1.00 89.94 83 ILE A O 1
ATOM 676 N N . TYR A 1 84 ? 0.236 -5.541 6.810 1.00 88.62 84 TYR A N 1
ATOM 677 C CA . TYR A 1 84 ? 0.552 -5.848 5.413 1.00 88.62 84 TYR A CA 1
ATOM 678 C C . TYR A 1 84 ? 0.523 -4.602 4.528 1.00 88.62 84 TYR A C 1
ATOM 680 O O . TYR A 1 84 ? 1.480 -4.377 3.792 1.00 88.62 84 TYR A O 1
ATOM 688 N N . SER A 1 85 ? -0.491 -3.738 4.659 1.00 87.94 85 SER A N 1
ATOM 689 C CA . SER A 1 85 ? -0.528 -2.469 3.921 1.00 87.94 85 SER A CA 1
ATOM 690 C C . SER A 1 85 ? 0.709 -1.606 4.202 1.00 87.94 85 SER A C 1
ATOM 692 O O . SER A 1 85 ? 1.266 -1.022 3.278 1.00 87.94 85 SER A O 1
ATOM 694 N N . ILE A 1 86 ? 1.168 -1.525 5.456 1.00 92.00 86 ILE A N 1
ATOM 695 C CA . ILE A 1 86 ? 2.375 -0.764 5.822 1.00 92.00 86 ILE A CA 1
ATOM 696 C C . ILE A 1 86 ? 3.621 -1.359 5.163 1.00 92.00 86 ILE A C 1
ATOM 698 O O . ILE A 1 86 ? 4.404 -0.613 4.583 1.00 92.00 86 ILE A O 1
ATOM 702 N N . VAL A 1 87 ? 3.795 -2.682 5.229 1.00 91.44 87 VAL A N 1
ATOM 703 C CA . VAL A 1 87 ? 4.953 -3.366 4.632 1.00 91.44 87 VAL A CA 1
ATOM 704 C C . VAL A 1 87 ? 4.980 -3.157 3.119 1.00 91.44 87 VAL A C 1
ATOM 706 O O . VAL A 1 87 ? 5.996 -2.723 2.586 1.00 91.44 87 VAL A O 1
ATOM 709 N N . ILE A 1 88 ? 3.852 -3.387 2.442 1.00 88.81 88 ILE A N 1
ATOM 710 C CA . ILE A 1 88 ? 3.720 -3.229 0.988 1.00 88.81 88 ILE A CA 1
ATOM 711 C C . ILE A 1 88 ? 4.057 -1.794 0.565 1.00 88.81 88 ILE A C 1
ATOM 713 O O . ILE A 1 88 ? 4.907 -1.585 -0.297 1.00 88.81 88 ILE A O 1
ATOM 717 N N . ASN A 1 89 ? 3.459 -0.792 1.215 1.00 88.69 89 ASN A N 1
ATOM 718 C CA . ASN A 1 89 ? 3.734 0.603 0.870 1.00 88.69 89 ASN A CA 1
ATOM 719 C C . ASN A 1 89 ? 5.159 1.032 1.232 1.00 88.69 89 ASN A C 1
ATOM 721 O O . ASN A 1 89 ? 5.749 1.824 0.505 1.00 88.69 89 ASN A O 1
ATOM 725 N N . GLY A 1 90 ? 5.732 0.503 2.317 1.00 88.00 90 GLY A N 1
ATOM 726 C CA . GLY A 1 90 ? 7.131 0.737 2.673 1.00 88.00 90 GLY A CA 1
ATOM 727 C C . GLY A 1 90 ? 8.094 0.227 1.598 1.00 88.00 90 GLY A C 1
ATOM 728 O O . GLY A 1 90 ? 9.018 0.947 1.219 1.00 88.00 90 GLY A O 1
ATOM 729 N N . LEU A 1 91 ? 7.836 -0.966 1.052 1.00 87.25 91 LEU A N 1
ATOM 730 C CA . LEU A 1 91 ? 8.595 -1.512 -0.077 1.00 87.25 91 LEU A CA 1
ATOM 731 C C . LEU A 1 91 ? 8.434 -0.655 -1.337 1.00 87.25 91 LEU A C 1
ATOM 733 O O . LEU A 1 91 ? 9.432 -0.369 -1.994 1.00 87.25 91 LEU A O 1
ATOM 737 N N . CYS A 1 92 ? 7.219 -0.179 -1.636 1.00 84.19 92 CYS A N 1
ATOM 738 C CA . CYS A 1 92 ? 7.003 0.757 -2.741 1.00 84.19 92 CYS A CA 1
ATOM 739 C C . CYS A 1 92 ? 7.837 2.030 -2.565 1.00 84.19 92 CYS A C 1
ATOM 741 O O . CYS A 1 92 ? 8.564 2.403 -3.479 1.00 84.19 92 CYS A O 1
ATOM 743 N N . VAL A 1 93 ? 7.781 2.683 -1.397 1.00 86.06 93 VAL A N 1
ATOM 744 C CA . VAL A 1 93 ? 8.580 3.894 -1.131 1.00 86.06 93 VAL A CA 1
ATOM 745 C C . VAL A 1 93 ? 10.071 3.623 -1.353 1.00 86.06 93 VAL A C 1
ATOM 747 O O . VAL A 1 93 ? 10.732 4.410 -2.026 1.00 86.06 93 VAL A O 1
ATOM 750 N N . ALA A 1 94 ? 10.598 2.504 -0.846 1.00 83.88 94 ALA A N 1
ATOM 751 C CA . ALA A 1 94 ? 12.001 2.138 -1.036 1.00 83.88 94 ALA A CA 1
ATOM 752 C C . ALA A 1 94 ? 12.360 1.926 -2.518 1.00 83.88 94 ALA A C 1
ATOM 754 O O . ALA A 1 94 ? 13.379 2.443 -2.975 1.00 83.88 94 ALA A O 1
ATOM 755 N N . ALA A 1 95 ? 11.509 1.230 -3.278 1.00 78.56 95 ALA A N 1
ATOM 756 C CA . ALA A 1 95 ? 11.703 1.017 -4.712 1.00 78.56 95 ALA A CA 1
ATOM 757 C C . ALA A 1 95 ? 11.698 2.342 -5.495 1.00 78.56 95 ALA A C 1
ATOM 759 O O . ALA A 1 95 ? 12.570 2.568 -6.333 1.00 78.56 95 ALA A O 1
ATOM 760 N N . TYR A 1 96 ? 10.774 3.252 -5.172 1.00 77.62 96 TYR A N 1
ATOM 761 C CA . TYR A 1 96 ? 10.708 4.578 -5.789 1.00 77.62 96 TYR A CA 1
ATOM 762 C C . TYR A 1 96 ? 11.920 5.451 -5.451 1.00 77.62 96 TYR A C 1
ATOM 764 O O . TYR A 1 96 ? 12.423 6.154 -6.325 1.00 77.62 96 TYR A O 1
ATOM 772 N N . LEU A 1 97 ? 12.420 5.392 -4.214 1.00 80.62 97 LEU A N 1
ATOM 773 C CA . LEU A 1 97 ? 13.637 6.106 -3.820 1.00 80.62 97 LEU A CA 1
ATOM 774 C C . LEU A 1 97 ? 14.876 5.558 -4.537 1.00 80.62 97 LEU A C 1
ATOM 776 O O . LEU A 1 97 ? 15.698 6.344 -5.002 1.00 80.62 97 LEU A O 1
ATOM 780 N N . ALA A 1 98 ? 14.997 4.234 -4.673 1.00 77.56 98 ALA A N 1
ATOM 781 C CA . ALA A 1 98 ? 16.086 3.618 -5.429 1.00 77.56 98 ALA A CA 1
ATOM 782 C C . ALA A 1 98 ? 16.051 4.043 -6.906 1.00 77.56 98 ALA A C 1
ATOM 784 O O . ALA A 1 98 ? 17.069 4.464 -7.451 1.00 77.56 98 ALA A O 1
ATOM 785 N N . ALA A 1 99 ? 14.868 4.025 -7.526 1.00 72.62 99 ALA A N 1
ATOM 786 C CA . ALA A 1 99 ? 14.686 4.478 -8.901 1.00 72.62 99 ALA A CA 1
ATOM 787 C C . ALA A 1 99 ? 14.964 5.985 -9.070 1.00 72.62 99 ALA A C 1
ATOM 789 O O . ALA A 1 99 ? 15.540 6.390 -10.077 1.00 72.62 99 ALA A O 1
ATOM 790 N N . PHE A 1 100 ? 14.623 6.816 -8.077 1.00 74.38 100 PHE A N 1
ATOM 791 C CA . PHE A 1 100 ? 14.907 8.256 -8.094 1.00 74.38 100 PHE A CA 1
ATOM 792 C C . PHE A 1 100 ? 16.410 8.559 -8.098 1.00 74.38 100 PHE A C 1
ATOM 794 O O . PHE A 1 100 ? 16.842 9.468 -8.803 1.00 74.38 100 PHE A O 1
ATOM 801 N N . VAL A 1 101 ? 17.216 7.791 -7.352 1.00 76.88 101 VAL A N 1
ATOM 802 C CA . VAL A 1 101 ? 18.686 7.923 -7.376 1.00 76.88 101 VAL A CA 1
ATOM 803 C C . VAL A 1 101 ? 19.237 7.646 -8.777 1.00 76.88 101 VAL A C 1
ATOM 805 O O . VAL A 1 101 ? 20.173 8.313 -9.209 1.00 76.88 101 VAL A O 1
ATOM 808 N N . SER A 1 102 ? 18.642 6.695 -9.499 1.00 72.25 102 SER A N 1
ATOM 809 C CA . SER A 1 102 ? 19.042 6.354 -10.866 1.00 72.25 102 SER A CA 1
ATOM 810 C C . SER A 1 102 ? 18.498 7.321 -11.925 1.00 72.25 102 SER A C 1
ATOM 812 O O . SER A 1 102 ? 19.165 7.537 -12.933 1.00 72.25 102 SER A O 1
ATOM 814 N N . ASN A 1 103 ? 17.306 7.899 -11.728 1.00 69.88 103 ASN A N 1
ATOM 815 C CA . ASN A 1 103 ? 16.660 8.787 -12.699 1.00 69.88 103 ASN A CA 1
ATOM 816 C C . ASN A 1 103 ? 15.758 9.845 -12.012 1.00 69.88 103 ASN A C 1
ATOM 818 O O . ASN A 1 103 ? 14.554 9.641 -11.836 1.00 69.88 103 ASN A O 1
ATOM 822 N N . PRO A 1 104 ? 16.308 11.003 -11.603 1.00 68.38 104 PRO A N 1
ATOM 823 C CA . PRO A 1 104 ? 15.600 11.958 -10.741 1.00 68.38 104 PRO A CA 1
ATOM 824 C C . PRO A 1 104 ? 14.492 12.767 -11.442 1.00 68.38 104 PRO A C 1
ATOM 826 O O . PRO A 1 104 ? 13.627 13.333 -10.772 1.00 68.38 104 PRO A O 1
ATOM 829 N N . SER A 1 105 ? 14.487 12.833 -12.776 1.00 63.94 105 SER A N 1
ATOM 830 C CA . SER A 1 105 ? 13.591 13.698 -13.561 1.00 63.94 105 SER A CA 1
ATOM 831 C C . SER A 1 105 ? 12.158 13.170 -13.717 1.00 63.94 105 SER A C 1
ATOM 833 O O . SER A 1 105 ? 11.253 13.963 -13.966 1.00 63.94 105 SER A O 1
ATOM 835 N N . SER A 1 106 ? 11.919 11.865 -13.548 1.00 55.16 106 SER A N 1
ATOM 836 C CA . SER A 1 106 ? 10.627 11.229 -13.857 1.00 55.16 106 SER A CA 1
ATOM 837 C C . SER A 1 106 ? 9.787 10.825 -12.635 1.00 55.16 106 SER A C 1
ATOM 839 O O . SER A 1 106 ? 8.632 10.436 -12.797 1.00 55.16 106 SER A O 1
ATOM 841 N N . LEU A 1 107 ? 10.317 10.923 -11.405 1.00 57.06 107 LEU A N 1
ATOM 842 C CA . LEU A 1 107 ? 9.766 10.171 -10.259 1.00 57.06 107 LEU A CA 1
ATOM 843 C C . LEU A 1 107 ? 9.275 11.002 -9.062 1.00 57.06 107 LEU A C 1
ATOM 845 O O . LEU A 1 107 ? 8.669 10.435 -8.151 1.00 57.06 107 LEU A O 1
ATOM 849 N N . PHE A 1 108 ? 9.455 12.329 -9.049 1.00 51.41 108 PHE A N 1
ATOM 850 C CA . PHE A 1 108 ? 9.098 13.151 -7.878 1.00 51.41 108 PHE A CA 1
ATOM 851 C C . PHE A 1 108 ? 7.599 13.093 -7.528 1.00 51.41 108 PHE A C 1
ATOM 853 O O . PHE A 1 108 ? 7.235 12.952 -6.363 1.00 51.41 108 PHE A O 1
ATOM 860 N N . LEU A 1 109 ? 6.717 13.122 -8.534 1.00 53.59 109 LEU A N 1
ATOM 861 C CA . LEU A 1 109 ? 5.270 12.980 -8.324 1.00 53.59 109 LEU A CA 1
ATOM 862 C C . LEU A 1 109 ? 4.861 11.540 -7.981 1.00 53.59 109 LEU A C 1
ATOM 864 O O . LEU A 1 109 ? 3.860 11.333 -7.295 1.00 53.59 109 LEU A O 1
ATOM 868 N N . ILE A 1 110 ? 5.647 10.549 -8.408 1.00 63.00 110 ILE A N 1
ATOM 869 C CA . ILE A 1 110 ? 5.307 9.133 -8.240 1.00 63.00 110 ILE A CA 1
ATOM 870 C C . ILE A 1 110 ? 5.678 8.632 -6.834 1.00 63.00 110 ILE A C 1
ATOM 872 O O . ILE A 1 110 ? 4.968 7.799 -6.279 1.00 63.00 110 ILE A O 1
ATOM 876 N N . ALA A 1 111 ? 6.693 9.215 -6.183 1.00 66.25 111 ALA A N 1
ATOM 877 C CA . ALA A 1 111 ? 7.047 8.899 -4.794 1.00 66.25 111 ALA A CA 1
ATOM 878 C C . ALA A 1 111 ? 6.041 9.438 -3.752 1.00 66.25 111 ALA A C 1
ATOM 880 O O . ALA A 1 111 ? 5.911 8.873 -2.664 1.00 66.25 111 ALA A O 1
ATOM 881 N N . ILE A 1 112 ? 5.288 10.498 -4.070 1.00 76.31 112 ILE A N 1
ATOM 882 C CA . ILE A 1 112 ? 4.283 11.081 -3.160 1.00 76.31 112 ILE A CA 1
ATOM 883 C C . ILE A 1 112 ? 3.128 10.100 -2.912 1.00 76.31 112 ILE A C 1
ATOM 885 O O . ILE A 1 112 ? 2.630 9.978 -1.790 1.00 76.31 112 ILE A O 1
ATOM 889 N N . TYR A 1 113 ? 2.731 9.363 -3.949 1.00 78.94 113 TYR A N 1
ATOM 890 C CA . TYR A 1 113 ? 1.640 8.396 -3.902 1.00 78.94 113 TYR A CA 1
ATOM 891 C C . TYR A 1 113 ? 1.819 7.308 -2.815 1.00 78.94 113 TYR A C 1
ATOM 893 O O . TYR A 1 113 ? 0.988 7.247 -1.900 1.00 78.94 113 TYR A O 1
ATOM 901 N N . PRO A 1 114 ? 2.900 6.497 -2.804 1.00 80.69 114 PRO A N 1
ATOM 902 C CA . PRO A 1 114 ? 3.088 5.456 -1.795 1.00 8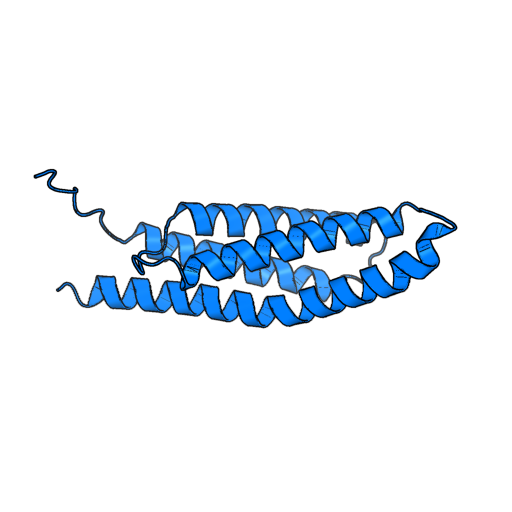0.69 114 PRO A CA 1
ATOM 903 C C . PRO A 1 114 ? 3.292 6.025 -0.380 1.00 80.69 114 PRO A C 1
ATOM 905 O O . PRO A 1 114 ? 2.931 5.370 0.598 1.00 80.69 114 PRO A O 1
ATOM 908 N N . ILE A 1 115 ? 3.782 7.265 -0.236 1.00 87.31 115 ILE A N 1
ATOM 909 C CA . ILE A 1 115 ? 3.902 7.945 1.068 1.00 87.31 115 ILE A CA 1
ATOM 910 C C . ILE A 1 115 ? 2.521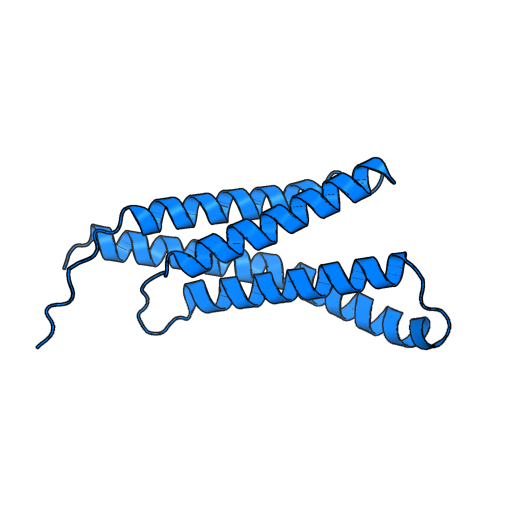 8.265 1.658 1.00 87.31 115 ILE A C 1
ATOM 912 O O . ILE A 1 115 ? 2.284 8.041 2.854 1.00 87.31 115 ILE A O 1
ATOM 916 N N . ILE A 1 116 ? 1.585 8.760 0.840 1.00 88.56 116 ILE A N 1
ATOM 917 C CA . ILE A 1 116 ? 0.200 9.008 1.273 1.00 88.56 116 ILE A CA 1
ATOM 918 C C . ILE A 1 116 ? -0.436 7.690 1.726 1.00 88.56 116 ILE A C 1
ATOM 920 O O . ILE A 1 116 ? -1.018 7.621 2.813 1.00 88.56 116 ILE A O 1
ATOM 924 N N . PHE A 1 117 ? -0.268 6.629 0.941 1.00 89.50 117 PHE A N 1
ATOM 925 C CA . PHE A 1 117 ? -0.816 5.306 1.236 1.00 89.50 117 PHE A CA 1
ATOM 926 C C . PHE A 1 117 ? -0.232 4.694 2.513 1.00 89.50 117 PHE A C 1
ATOM 928 O O . PHE A 1 117 ? -0.977 4.176 3.355 1.00 89.50 117 PHE A O 1
ATOM 935 N N . LEU A 1 118 ? 1.080 4.824 2.721 1.00 91.50 118 LEU A N 1
ATOM 936 C CA . LEU A 1 118 ? 1.753 4.426 3.956 1.00 91.50 118 LEU A CA 1
ATOM 937 C C . LEU A 1 118 ? 1.196 5.189 5.165 1.00 91.50 118 LEU A C 1
ATOM 939 O O . LEU A 1 118 ? 0.865 4.592 6.193 1.00 91.50 118 LEU A O 1
ATOM 943 N N . THR A 1 119 ? 1.021 6.503 5.028 1.00 92.69 119 THR A N 1
ATOM 944 C CA . THR A 1 119 ? 0.481 7.359 6.092 1.00 92.69 119 THR A CA 1
ATOM 945 C C . THR A 1 119 ? -0.941 6.945 6.471 1.00 92.69 119 THR A C 1
ATOM 947 O O . THR A 1 119 ? -1.255 6.813 7.659 1.00 92.69 119 THR A O 1
ATOM 950 N N . GLN A 1 120 ? -1.805 6.690 5.486 1.00 91.94 120 GLN A N 1
ATOM 951 C CA . GLN A 1 120 ? -3.172 6.229 5.740 1.00 91.94 120 GLN A CA 1
ATOM 952 C C . GLN A 1 120 ? -3.203 4.817 6.337 1.00 91.94 120 GLN A C 1
ATOM 954 O O . GLN A 1 120 ? -3.981 4.566 7.260 1.00 91.94 120 GLN A O 1
ATOM 959 N N . SER A 1 121 ? -2.303 3.930 5.906 1.00 90.19 121 SER A N 1
ATOM 960 C CA . SER A 1 121 ? -2.158 2.582 6.472 1.00 90.19 121 SER A CA 1
ATOM 961 C C . SER A 1 121 ? -1.771 2.632 7.958 1.00 90.19 121 SER A C 1
ATOM 963 O O . SER A 1 121 ? -2.390 1.970 8.797 1.00 90.19 121 SER A O 1
ATOM 965 N N . CYS A 1 122 ? -0.828 3.507 8.323 1.00 92.81 122 CYS A N 1
ATOM 966 C CA . CYS A 1 122 ? -0.461 3.781 9.715 1.00 92.81 122 CYS A CA 1
ATOM 967 C C . CYS A 1 122 ? -1.629 4.357 10.531 1.00 92.81 122 CYS A C 1
ATOM 969 O O . CYS A 1 122 ? -1.839 3.966 11.685 1.00 92.81 122 CYS A O 1
ATOM 971 N N . ARG A 1 123 ? -2.410 5.281 9.955 1.00 90.50 123 ARG A N 1
ATOM 972 C CA . ARG A 1 123 ? -3.601 5.849 10.614 1.00 90.50 123 ARG A CA 1
ATOM 973 C C . ARG A 1 123 ? -4.653 4.775 10.882 1.00 90.50 123 ARG A C 1
ATOM 975 O O . ARG A 1 123 ? -5.150 4.708 12.007 1.00 90.50 123 ARG A O 1
ATOM 982 N N . GLY A 1 124 ? -4.933 3.915 9.905 1.00 85.88 124 GLY A N 1
ATOM 983 C CA . GLY A 1 124 ? -5.843 2.785 10.071 1.00 85.88 124 GLY A CA 1
ATOM 984 C C . GLY A 1 124 ? -5.381 1.829 11.170 1.00 85.88 124 GLY A C 1
ATOM 985 O O . GLY A 1 124 ? -6.152 1.538 12.088 1.00 85.88 124 GLY A O 1
ATOM 986 N N . LEU A 1 125 ? -4.097 1.447 11.186 1.00 90.50 125 LEU A N 1
ATOM 987 C CA . LEU A 1 125 ? -3.546 0.597 12.249 1.00 90.50 125 LEU A CA 1
ATOM 988 C C . LEU A 1 125 ? -3.705 1.223 13.642 1.00 90.50 125 LEU A C 1
ATOM 990 O O . LEU A 1 125 ? -4.099 0.533 14.588 1.00 90.50 125 LEU A O 1
ATOM 994 N N . ARG A 1 126 ? -3.421 2.524 13.790 1.00 89.31 126 ARG A N 1
ATOM 995 C CA . ARG A 1 126 ? -3.581 3.239 15.070 1.00 89.31 126 ARG A CA 1
ATOM 996 C C . ARG A 1 126 ? -5.031 3.239 15.545 1.00 89.31 126 ARG A C 1
ATOM 998 O O . ARG A 1 126 ? -5.267 3.086 16.740 1.00 89.31 126 ARG A O 1
ATOM 1005 N N . MET A 1 127 ? -5.991 3.399 14.637 1.00 86.00 127 MET A N 1
ATOM 1006 C CA . MET A 1 127 ? -7.418 3.376 14.971 1.00 86.00 127 MET A CA 1
ATOM 1007 C C . MET A 1 127 ? -7.856 1.993 15.449 1.00 86.00 127 MET A C 1
ATOM 1009 O O . MET A 1 127 ? -8.404 1.860 16.541 1.00 86.00 127 MET A O 1
ATOM 1013 N N . VAL A 1 128 ? -7.527 0.954 14.682 1.00 84.81 128 VAL A N 1
ATOM 1014 C CA . VAL A 1 128 ? -7.861 -0.436 15.026 1.00 84.81 128 VAL A CA 1
ATOM 1015 C C . VAL A 1 128 ? -7.160 -0.885 16.307 1.00 84.81 128 VAL A C 1
ATOM 1017 O O . VAL A 1 128 ? -7.694 -1.678 17.080 1.00 84.81 128 VAL A O 1
ATOM 1020 N N . SER A 1 129 ? -5.970 -0.355 16.586 1.00 85.75 129 SER A N 1
ATOM 1021 C CA . SER A 1 129 ? -5.225 -0.690 17.800 1.00 85.75 129 SER A CA 1
ATOM 1022 C C . SER A 1 129 ? -5.871 -0.191 19.087 1.00 85.75 129 SER A C 1
ATOM 1024 O O . SER A 1 129 ? -5.642 -0.807 20.126 1.00 85.75 129 SER A O 1
ATOM 1026 N N . LYS A 1 130 ? -6.698 0.858 19.009 1.00 82.94 130 LYS A N 1
ATOM 1027 C CA . LYS A 1 130 ? -7.451 1.412 20.144 1.00 82.94 130 LYS A CA 1
ATOM 1028 C C . LYS A 1 130 ? -8.735 0.640 20.456 1.00 82.94 130 LYS A C 1
ATOM 1030 O O . LYS A 1 130 ? -9.317 0.849 21.516 1.00 82.94 130 LYS A O 1
ATOM 1035 N N . ILE A 1 131 ? -9.170 -0.257 19.569 1.00 78.56 131 ILE A N 1
ATOM 1036 C CA . ILE A 1 131 ? -10.322 -1.121 19.824 1.00 78.56 131 ILE A CA 1
ATOM 1037 C C . ILE A 1 131 ? -9.904 -2.141 20.892 1.00 78.56 131 ILE A C 1
ATOM 1039 O O . ILE A 1 131 ? -9.069 -3.015 20.635 1.00 78.56 131 ILE A O 1
ATOM 1043 N N . LYS A 1 132 ? -10.455 -2.016 22.108 1.00 65.62 132 LYS A N 1
ATOM 1044 C CA . LYS A 1 132 ? -10.260 -3.008 23.176 1.00 65.62 132 LYS A CA 1
ATOM 1045 C C . LYS A 1 132 ? -10.734 -4.370 22.664 1.00 65.62 132 LYS A C 1
ATOM 1047 O O . LYS A 1 132 ? -11.858 -4.491 22.179 1.00 65.62 132 LYS A O 1
ATOM 1052 N N . ARG A 1 133 ? -9.879 -5.397 22.762 1.00 60.59 133 ARG A N 1
ATOM 1053 C CA . ARG A 1 133 ? -10.314 -6.779 22.529 1.00 60.59 133 ARG A CA 1
ATOM 1054 C C . ARG A 1 133 ? -11.309 -7.118 23.633 1.00 60.59 133 ARG A C 1
ATOM 1056 O O . ARG A 1 133 ? -10.932 -7.125 24.800 1.00 60.59 133 ARG A O 1
ATOM 1063 N N . VAL A 1 134 ? -12.562 -7.367 23.269 1.00 56.38 134 VAL A N 1
ATOM 1064 C CA . VAL A 1 134 ? -13.467 -8.083 24.168 1.00 56.38 134 VAL A CA 1
ATOM 1065 C C . VAL A 1 134 ? -12.913 -9.509 24.233 1.00 56.38 134 VAL A C 1
ATOM 1067 O O . VAL A 1 134 ? -12.716 -10.096 23.164 1.00 56.38 134 VAL A O 1
ATOM 1070 N N . PRO A 1 135 ? -12.558 -10.042 25.416 1.00 50.41 135 PRO A N 1
ATOM 1071 C CA . PRO A 1 135 ? -12.170 -11.440 25.522 1.00 50.41 135 PRO A CA 1
ATOM 1072 C C . PRO A 1 135 ? -13.318 -12.280 24.967 1.00 50.41 135 PRO A C 1
ATOM 1074 O O . PRO A 1 135 ? -14.475 -12.068 25.328 1.00 50.41 135 PRO A O 1
ATOM 1077 N N . GLN A 1 136 ? -13.007 -13.172 24.027 1.00 48.69 136 GLN A N 1
ATOM 1078 C CA . GLN A 1 136 ? -13.995 -14.134 23.572 1.00 48.69 136 GLN A CA 1
ATOM 1079 C C . GLN A 1 136 ? -14.312 -15.019 24.769 1.00 48.69 136 GLN A C 1
ATOM 1081 O O . GLN A 1 136 ? -13.448 -15.743 25.260 1.00 48.69 136 GLN A O 1
ATOM 1086 N N . VAL A 1 137 ? -15.528 -14.881 25.289 1.00 45.62 137 VAL A N 1
ATOM 1087 C CA . VAL A 1 137 ? -16.081 -15.855 26.218 1.00 45.62 137 VAL A CA 1
ATOM 1088 C C . VAL A 1 137 ? -16.280 -17.103 25.368 1.00 45.62 137 VAL A C 1
ATOM 1090 O O . VAL A 1 137 ? -17.184 -17.145 24.536 1.00 45.62 137 VAL A O 1
ATOM 1093 N N . HIS A 1 138 ? -15.346 -18.047 25.472 1.00 45.25 138 HIS A N 1
ATOM 1094 C CA . HIS A 1 138 ? -15.553 -19.377 24.921 1.00 45.25 138 HIS A CA 1
ATOM 1095 C C . HIS A 1 138 ? -16.770 -19.979 25.646 1.00 45.25 138 HIS A C 1
ATOM 1097 O O . HIS A 1 138 ? -16.785 -19.921 26.879 1.00 45.25 138 HIS A O 1
ATOM 1103 N N . PRO A 1 139 ? -17.800 -20.441 24.913 1.00 56.81 139 PRO A N 1
ATOM 1104 C CA . PRO A 1 139 ? -18.935 -21.138 25.507 1.00 56.81 139 PRO A CA 1
ATOM 1105 C C . PRO A 1 139 ? -18.513 -22.465 26.143 1.00 56.81 139 PRO A C 1
ATOM 1107 O O . PRO A 1 139 ? -17.521 -23.064 25.661 1.00 56.81 139 PRO A O 1
#